Protein AF-Q92VX9-F1 (afdb_monomer_lite)

Foldseek 3Di:
DDPVCVVPDDPVNVVVCLVVPQLVLLVLVLDDPPLSVVLSVCCVVPNQLVSQLVLCVLLVHDSRSHPDPVSSVSNVVPPDDPPPPPPVVVD

InterPro domains:
  IPR008565 TtsA-like, Glycoside hydrolase family 108 domain [PF05838] (4-47)
  IPR023346 Lysozyme-like domain superfamily [SSF53955] (5-81)

Organism: Rhizobium meliloti (strain 1021) (NCBI:txid266834)

pLDDT: mean 91.18, std 14.12, range [46.97, 98.75]

Structure (mmCIF, N/CA/C/O backbone):
data_AF-Q92VX9-F1
#
_entry.id   AF-Q92VX9-F1
#
loop_
_atom_site.group_PDB
_atom_site.id
_atom_site.type_symbol
_atom_site.label_atom_id
_atom_site.label_alt_id
_atom_site.label_comp_id
_atom_site.label_asym_id
_atom_site.label_entity_id
_atom_site.label_seq_id
_atom_site.pdbx_PDB_ins_code
_atom_site.Cartn_x
_atom_site.Cartn_y
_atom_site.Cartn_z
_atom_site.occupancy
_atom_site.B_iso_or_equiv
_atom_site.auth_seq_id
_atom_site.auth_comp_id
_atom_site.auth_asym_id
_atom_site.auth_atom_id
_atom_site.pdbx_PDB_model_num
ATOM 1 N N . MET A 1 1 ? 19.421 0.704 -12.424 1.00 76.25 1 MET A N 1
ATOM 2 C CA . MET A 1 1 ? 18.897 0.605 -13.799 1.00 76.25 1 MET A CA 1
ATOM 3 C C . MET A 1 1 ? 19.105 1.928 -14.509 1.00 76.25 1 MET A C 1
ATOM 5 O O . MET A 1 1 ? 18.782 2.955 -13.924 1.00 76.25 1 MET A O 1
ATOM 9 N N . SER A 1 2 ? 19.642 1.912 -15.726 1.00 93.94 2 SER A N 1
ATOM 10 C CA . SER A 1 2 ? 19.640 3.070 -16.627 1.00 93.94 2 SER A CA 1
ATOM 11 C C . SER A 1 2 ? 18.288 3.213 -17.338 1.00 93.94 2 SER A C 1
ATOM 13 O O . SER A 1 2 ? 17.487 2.277 -17.353 1.00 93.94 2 SER A O 1
ATOM 15 N N . ALA A 1 3 ? 18.036 4.368 -17.959 1.00 93.88 3 ALA A N 1
ATOM 16 C CA . ALA A 1 3 ? 16.830 4.583 -18.760 1.00 93.88 3 ALA A CA 1
ATOM 17 C C . ALA A 1 3 ? 16.705 3.577 -19.922 1.00 93.88 3 ALA A C 1
ATOM 19 O O . ALA A 1 3 ? 15.613 3.072 -20.177 1.00 93.88 3 ALA A O 1
ATOM 20 N N . ASP A 1 4 ? 17.820 3.225 -20.571 1.00 96.44 4 ASP A N 1
ATOM 21 C CA . ASP A 1 4 ? 17.835 2.238 -21.659 1.00 96.44 4 ASP A CA 1
ATOM 22 C C . ASP A 1 4 ? 17.483 0.833 -21.165 1.00 96.44 4 ASP A C 1
ATOM 24 O O . ASP A 1 4 ? 16.715 0.125 -21.813 1.00 96.44 4 ASP A O 1
ATOM 28 N N . GLN A 1 5 ? 17.968 0.455 -19.977 1.00 94.75 5 GLN A N 1
ATOM 29 C CA . GLN A 1 5 ? 17.584 -0.808 -19.345 1.00 94.75 5 GLN A CA 1
ATOM 30 C C . GLN A 1 5 ? 16.083 -0.838 -19.025 1.00 94.75 5 GLN A C 1
ATOM 32 O O . GLN A 1 5 ? 15.444 -1.864 -19.220 1.00 94.75 5 GLN A O 1
ATOM 37 N N . VAL A 1 6 ? 15.500 0.279 -18.568 1.00 93.69 6 VAL A N 1
ATOM 38 C CA . VAL A 1 6 ? 14.052 0.363 -18.293 1.00 93.69 6 VAL A CA 1
ATOM 39 C C . VAL A 1 6 ? 13.245 0.243 -19.583 1.00 93.69 6 VAL A C 1
ATOM 41 O O . VAL A 1 6 ? 12.242 -0.462 -19.611 1.00 93.69 6 VAL A O 1
ATOM 44 N N . ARG A 1 7 ? 13.690 0.886 -20.668 1.00 94.81 7 ARG A N 1
ATOM 45 C CA . ARG A 1 7 ? 13.021 0.802 -21.974 1.00 94.81 7 ARG A CA 1
ATOM 46 C C . ARG A 1 7 ? 13.054 -0.614 -22.563 1.00 94.81 7 ARG A C 1
ATOM 48 O O . ARG A 1 7 ? 12.106 -0.992 -23.242 1.00 94.81 7 ARG A O 1
ATOM 55 N N . ALA A 1 8 ? 14.127 -1.367 -22.329 1.00 97.00 8 ALA A N 1
ATOM 56 C CA . ALA A 1 8 ? 14.298 -2.731 -22.831 1.00 97.00 8 ALA A CA 1
ATOM 57 C C . ALA A 1 8 ? 13.674 -3.818 -21.931 1.00 97.00 8 ALA A C 1
ATOM 59 O O . ALA A 1 8 ? 13.724 -4.995 -22.283 1.00 97.00 8 ALA A O 1
ATOM 60 N N . MET A 1 9 ? 13.111 -3.443 -20.779 1.00 96.69 9 MET A N 1
ATOM 61 C CA . MET A 1 9 ? 12.584 -4.377 -19.785 1.00 96.69 9 MET A CA 1
ATOM 62 C C . MET A 1 9 ? 11.408 -5.198 -20.334 1.00 96.69 9 MET A C 1
ATOM 64 O O . MET A 1 9 ? 10.484 -4.662 -20.952 1.00 96.69 9 MET A O 1
ATOM 68 N N . SER A 1 10 ? 11.422 -6.504 -20.061 1.00 97.75 10 SER A N 1
ATOM 69 C CA . SER A 1 10 ? 10.292 -7.389 -20.370 1.00 97.75 10 SER A CA 1
ATOM 70 C C . SER A 1 10 ? 9.108 -7.155 -19.425 1.00 97.75 10 SER A C 1
ATOM 72 O O . SER A 1 10 ? 9.250 -6.595 -18.335 1.00 97.75 10 SER A O 1
ATOM 74 N N . ARG A 1 11 ? 7.911 -7.610 -19.813 1.00 97.19 11 ARG A N 1
ATOM 75 C CA . ARG A 1 11 ? 6.728 -7.512 -18.940 1.00 97.19 11 ARG A CA 1
ATOM 76 C C . ARG A 1 11 ? 6.869 -8.401 -17.710 1.00 97.19 11 ARG A C 1
ATOM 78 O O . ARG A 1 11 ? 6.405 -8.029 -16.638 1.00 97.19 11 ARG A O 1
ATOM 85 N N . GLU A 1 12 ? 7.511 -9.547 -17.873 1.00 98.00 12 GLU A N 1
ATOM 86 C CA . GLU A 1 12 ? 7.773 -10.527 -16.829 1.00 98.00 12 GLU A CA 1
ATOM 87 C C . GLU A 1 12 ? 8.736 -9.949 -15.787 1.00 98.00 12 GLU A C 1
ATOM 89 O O . GLU A 1 12 ? 8.456 -9.993 -14.592 1.00 98.00 12 GLU A O 1
ATOM 94 N N . GLU A 1 13 ? 9.819 -9.312 -16.237 1.00 96.75 13 GLU A N 1
ATOM 95 C CA . GLU A 1 13 ? 10.764 -8.622 -15.355 1.00 96.75 13 GLU A CA 1
ATOM 96 C C . GLU A 1 13 ? 10.101 -7.442 -14.630 1.00 96.75 13 GLU A C 1
ATOM 98 O O . GLU A 1 13 ? 10.259 -7.292 -13.417 1.00 96.75 13 GLU A O 1
ATOM 103 N N . ALA A 1 14 ? 9.291 -6.646 -15.337 1.00 95.88 14 ALA A N 1
ATOM 104 C CA . ALA A 1 14 ? 8.518 -5.573 -14.717 1.00 95.88 14 ALA A CA 1
ATOM 105 C C . ALA A 1 14 ? 7.575 -6.117 -13.632 1.00 95.88 14 ALA A C 1
ATOM 107 O O . ALA A 1 14 ? 7.532 -5.583 -12.522 1.00 95.88 14 ALA A O 1
ATOM 108 N N . ALA A 1 15 ? 6.846 -7.196 -13.926 1.00 96.06 15 ALA A N 1
ATOM 109 C CA . ALA A 1 15 ? 5.943 -7.838 -12.978 1.00 96.06 15 ALA A CA 1
ATOM 110 C C . ALA A 1 15 ? 6.687 -8.351 -11.736 1.00 96.06 15 ALA A C 1
ATOM 112 O O . ALA A 1 15 ? 6.210 -8.156 -10.617 1.00 96.06 15 ALA A O 1
ATOM 113 N N . ASP A 1 16 ? 7.873 -8.934 -11.908 1.00 96.75 16 ASP A N 1
ATOM 114 C CA . ASP A 1 16 ? 8.719 -9.380 -10.801 1.00 96.75 16 ASP A CA 1
ATOM 115 C C . ASP A 1 16 ? 9.208 -8.217 -9.933 1.00 96.75 16 ASP A C 1
ATOM 117 O O . ASP A 1 16 ? 9.198 -8.321 -8.703 1.00 96.75 16 ASP A O 1
ATOM 121 N N . ILE A 1 17 ? 9.578 -7.084 -10.537 1.00 94.44 17 ILE A N 1
ATOM 122 C CA . ILE A 1 17 ? 9.934 -5.865 -9.798 1.00 94.44 17 ILE A CA 1
ATOM 123 C C . ILE A 1 17 ? 8.736 -5.375 -8.982 1.00 94.44 17 ILE A C 1
ATOM 125 O O . ILE A 1 17 ? 8.869 -5.130 -7.783 1.00 94.44 17 ILE A O 1
ATOM 129 N N . TYR A 1 18 ? 7.549 -5.279 -9.583 1.00 94.88 18 TYR A N 1
ATOM 130 C CA . TYR A 1 18 ? 6.340 -4.883 -8.858 1.00 94.88 18 TYR A CA 1
ATOM 131 C C . TYR A 1 18 ? 6.013 -5.845 -7.711 1.00 94.88 18 TYR A C 1
ATOM 133 O O . TYR A 1 18 ? 5.735 -5.404 -6.591 1.00 94.88 18 TYR A O 1
ATOM 141 N N . ARG A 1 19 ? 6.118 -7.155 -7.953 1.00 94.81 19 ARG A N 1
ATOM 142 C CA . ARG A 1 19 ? 5.867 -8.190 -6.948 1.00 94.81 19 ARG A CA 1
ATOM 143 C C . ARG A 1 19 ? 6.861 -8.135 -5.790 1.00 94.81 19 ARG A C 1
ATOM 145 O O . ARG A 1 19 ? 6.481 -8.382 -4.655 1.00 94.81 19 ARG A O 1
ATOM 152 N N . ARG A 1 20 ? 8.128 -7.806 -6.041 1.00 95.06 20 ARG A N 1
ATOM 153 C CA . ARG A 1 20 ? 9.160 -7.757 -4.991 1.00 95.06 20 ARG A CA 1
ATOM 154 C C . ARG A 1 20 ? 9.200 -6.420 -4.259 1.00 95.06 20 ARG A C 1
ATOM 156 O O . ARG A 1 20 ? 9.442 -6.390 -3.056 1.00 95.06 20 ARG A O 1
ATOM 163 N N . SER A 1 21 ? 8.984 -5.317 -4.969 1.00 91.75 21 SER A N 1
ATOM 164 C CA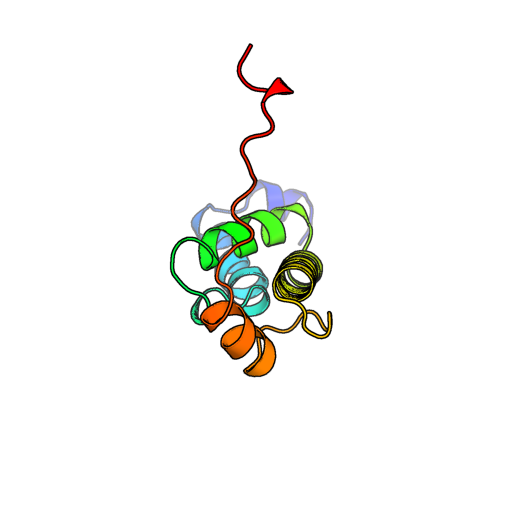 . SER A 1 21 ? 9.220 -3.968 -4.444 1.00 91.75 21 SER A CA 1
ATOM 165 C C . SER A 1 21 ? 7.952 -3.236 -4.017 1.00 91.75 21 SER A C 1
ATOM 167 O O . SER A 1 21 ? 8.031 -2.411 -3.116 1.00 91.75 21 SER A O 1
ATOM 169 N N . TYR A 1 22 ? 6.792 -3.522 -4.608 1.00 95.81 22 TYR A N 1
ATOM 170 C CA . TYR A 1 22 ? 5.552 -2.794 -4.307 1.00 95.81 22 TYR A CA 1
ATOM 171 C C . TYR A 1 22 ? 4.553 -3.654 -3.536 1.00 95.81 22 TYR A C 1
ATOM 173 O O . TYR A 1 22 ? 4.012 -3.197 -2.530 1.00 95.81 22 TYR A O 1
ATOM 181 N N . TRP A 1 23 ? 4.350 -4.902 -3.965 1.00 96.00 23 TRP A N 1
ATOM 182 C CA . TRP A 1 23 ? 3.358 -5.820 -3.393 1.00 96.00 23 TRP A CA 1
ATOM 183 C C . TRP A 1 23 ? 3.506 -6.023 -1.871 1.00 96.00 23 TRP A C 1
ATOM 185 O O . TRP A 1 23 ? 2.575 -5.681 -1.138 1.00 96.00 23 TRP A O 1
ATOM 195 N N . PRO A 1 24 ? 4.667 -6.451 -1.330 1.00 96.75 24 PRO A N 1
ATOM 196 C CA . PRO A 1 24 ? 4.812 -6.632 0.115 1.00 96.75 24 PRO A CA 1
ATOM 197 C C .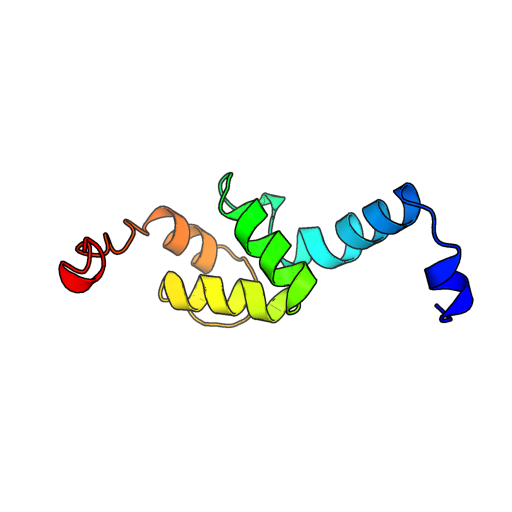 PRO A 1 24 ? 4.765 -5.306 0.882 1.00 96.75 24 PRO A C 1
ATOM 199 O O . PRO A 1 24 ? 4.220 -5.248 1.980 1.00 96.75 24 PRO A O 1
ATOM 202 N N . GLN A 1 25 ? 5.288 -4.217 0.307 1.00 96.94 25 GLN A N 1
ATOM 203 C CA . GLN A 1 25 ? 5.301 -2.906 0.968 1.00 96.94 25 GLN A CA 1
ATOM 204 C C . GLN A 1 25 ? 3.899 -2.298 1.098 1.00 96.94 25 GLN A C 1
ATOM 206 O O . GLN A 1 25 ? 3.639 -1.551 2.036 1.00 96.94 25 GLN A O 1
ATOM 211 N N . CYS A 1 26 ? 2.995 -2.632 0.177 1.00 97.94 26 CYS A N 1
ATOM 212 C CA . CYS A 1 26 ? 1.584 -2.260 0.250 1.00 97.94 26 CYS A CA 1
ATOM 213 C C . CYS A 1 26 ? 0.768 -3.201 1.157 1.00 97.94 26 CYS A C 1
ATOM 215 O O . CYS A 1 26 ? -0.414 -2.948 1.375 1.00 97.94 26 CYS A O 1
ATOM 217 N N . GLY A 1 27 ? 1.374 -4.273 1.688 1.00 96.88 27 GLY A N 1
ATOM 218 C CA . GLY A 1 27 ? 0.700 -5.264 2.528 1.00 96.88 27 GLY A CA 1
ATOM 219 C C . GLY A 1 27 ? -0.382 -6.055 1.793 1.00 96.88 27 GLY A C 1
ATOM 220 O O . GLY A 1 27 ? -1.350 -6.468 2.424 1.00 96.88 27 GLY A O 1
ATOM 221 N N . VAL A 1 28 ? -0.244 -6.234 0.475 1.00 96.38 28 VAL A N 1
ATOM 222 C CA . VAL A 1 28 ? -1.307 -6.766 -0.396 1.00 96.38 28 VAL A CA 1
ATOM 223 C C . VAL A 1 28 ? -1.786 -8.142 0.070 1.00 96.38 28 VAL A C 1
ATOM 225 O O . VAL A 1 28 ? -2.982 -8.329 0.241 1.00 96.38 28 VAL A O 1
ATOM 228 N N . ASP A 1 29 ? -0.873 -9.055 0.418 1.00 96.88 29 ASP A N 1
ATOM 229 C CA . ASP A 1 29 ? -1.225 -10.407 0.896 1.00 96.88 29 ASP A CA 1
ATOM 230 C C . ASP A 1 29 ? -1.948 -10.427 2.260 1.00 96.88 29 ASP A C 1
ATOM 232 O O . ASP A 1 29 ? -2.464 -11.463 2.679 1.00 96.88 29 ASP A O 1
ATOM 236 N N . LEU A 1 30 ? -1.967 -9.303 2.985 1.00 97.31 30 LEU A N 1
ATOM 237 C CA . LEU A 1 30 ? -2.591 -9.182 4.307 1.00 97.31 30 LEU A CA 1
ATOM 238 C C . LEU A 1 30 ? -3.961 -8.500 4.255 1.00 97.31 30 LEU A C 1
ATOM 240 O O . LEU A 1 30 ? -4.741 -8.602 5.208 1.00 97.31 30 LEU A O 1
ATOM 244 N N . LEU A 1 31 ? -4.233 -7.748 3.189 1.00 97.62 31 LEU A N 1
ATOM 245 C CA . LEU A 1 31 ? -5.429 -6.928 3.063 1.00 97.62 31 LEU A CA 1
ATOM 246 C C . LEU A 1 31 ? -6.583 -7.728 2.434 1.00 97.62 31 LEU A C 1
ATOM 248 O O . LEU A 1 31 ? -6.352 -8.648 1.653 1.00 97.62 31 LEU A O 1
ATOM 252 N N . PRO A 1 32 ? -7.847 -7.397 2.757 1.00 96.00 32 PRO A N 1
ATOM 253 C CA . PRO A 1 32 ? -8.996 -8.018 2.107 1.00 96.00 32 PRO A CA 1
ATOM 254 C C . PRO A 1 32 ? -9.015 -7.771 0.588 1.00 96.00 32 PRO A C 1
ATOM 256 O O . PRO A 1 32 ? -8.614 -6.683 0.155 1.00 96.00 32 PRO A O 1
ATOM 259 N N . PRO A 1 33 ? -9.581 -8.705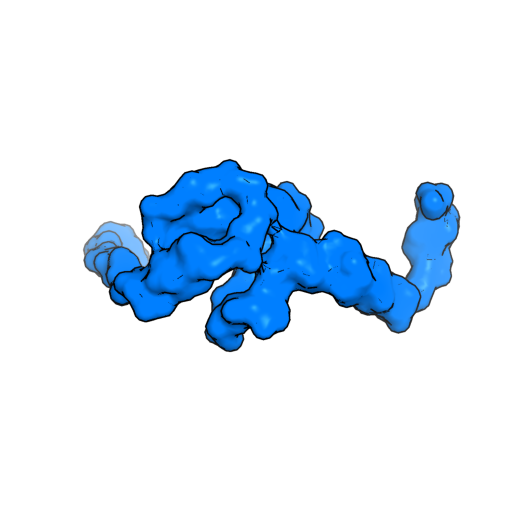 -0.203 1.00 95.00 33 PRO A N 1
ATOM 260 C CA . PRO A 1 33 ? -9.735 -8.535 -1.643 1.00 95.00 33 PRO A CA 1
ATOM 261 C C . PRO A 1 33 ? -10.453 -7.233 -2.014 1.00 95.00 33 PRO A C 1
ATOM 263 O O . PRO A 1 33 ? -11.437 -6.839 -1.385 1.00 95.00 33 PRO A O 1
ATOM 266 N N . GLY A 1 34 ? -9.960 -6.565 -3.049 1.00 95.06 34 GLY A N 1
ATOM 267 C CA . GLY A 1 34 ? -10.413 -5.255 -3.507 1.00 95.06 34 GLY A CA 1
ATOM 268 C C . GLY A 1 34 ? -9.713 -4.093 -2.797 1.00 95.06 34 GLY A C 1
ATOM 269 O O . GLY A 1 34 ? -9.334 -3.124 -3.458 1.00 95.06 34 GLY A O 1
ATOM 270 N N . LEU A 1 35 ? -9.491 -4.181 -1.479 1.00 96.69 35 LEU A N 1
ATOM 271 C CA . LEU A 1 35 ? -8.699 -3.178 -0.757 1.00 96.69 35 LEU A CA 1
ATOM 272 C C . LEU A 1 35 ? -7.206 -3.345 -1.047 1.00 96.69 35 LEU A C 1
ATOM 274 O O . LEU A 1 35 ? -6.508 -2.358 -1.265 1.00 96.69 35 LEU A O 1
ATOM 278 N N . ASP A 1 36 ? -6.745 -4.590 -1.075 1.00 97.00 36 ASP A N 1
ATOM 279 C CA . ASP A 1 36 ? -5.407 -4.998 -1.497 1.00 97.00 36 ASP A CA 1
ATOM 280 C C . ASP A 1 36 ? -5.021 -4.391 -2.864 1.00 97.00 36 ASP A C 1
ATOM 282 O O . ASP A 1 36 ? -3.979 -3.746 -2.995 1.00 97.00 36 ASP A O 1
ATOM 286 N N . TYR A 1 37 ? -5.925 -4.477 -3.842 1.00 96.44 37 TYR A N 1
ATOM 287 C CA . TYR A 1 37 ? -5.782 -3.913 -5.177 1.00 96.44 37 TYR A CA 1
ATOM 288 C C . TYR A 1 37 ? -5.776 -2.383 -5.155 1.00 96.44 37 TYR A C 1
ATOM 290 O O . TYR A 1 37 ? -4.896 -1.769 -5.751 1.00 96.44 37 TYR A O 1
ATOM 298 N N . ALA A 1 38 ? -6.715 -1.750 -4.443 1.00 97.19 38 ALA A N 1
ATOM 299 C CA . ALA A 1 38 ? -6.793 -0.291 -4.368 1.00 97.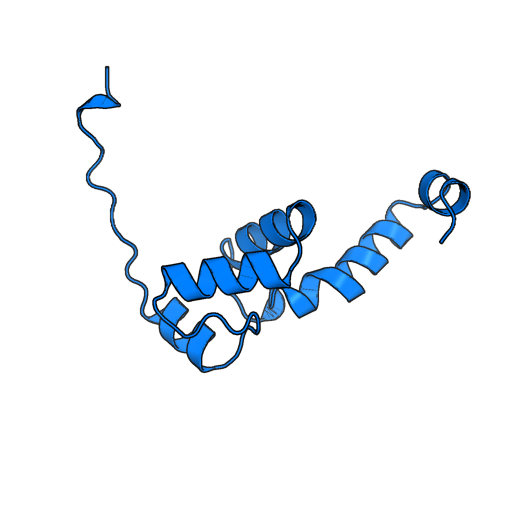19 38 ALA A CA 1
ATOM 300 C C . ALA A 1 38 ? -5.545 0.331 -3.716 1.00 97.19 38 ALA A C 1
ATOM 302 O O . ALA A 1 38 ? -5.052 1.369 -4.161 1.00 97.19 38 ALA A O 1
ATOM 303 N N . VAL A 1 39 ? -5.013 -0.303 -2.667 1.00 98.00 39 VAL A N 1
ATOM 304 C CA . VAL A 1 39 ? -3.785 0.148 -1.999 1.00 98.00 39 VAL A CA 1
ATOM 305 C C . VAL A 1 39 ? -2.571 -0.085 -2.894 1.00 98.00 39 VAL A C 1
ATOM 307 O O . VAL A 1 39 ? -1.719 0.798 -2.978 1.00 98.00 39 VAL A O 1
ATOM 310 N N . PHE A 1 40 ? -2.498 -1.222 -3.591 1.00 98.06 40 PHE A N 1
ATOM 311 C CA . PHE A 1 40 ? -1.422 -1.500 -4.541 1.00 98.06 40 PHE A CA 1
ATOM 312 C C . PHE A 1 40 ? -1.409 -0.518 -5.719 1.00 98.06 40 PHE A C 1
ATOM 314 O O . PHE A 1 40 ? -0.367 0.073 -5.996 1.00 98.06 40 PHE A O 1
ATOM 321 N N . ASP A 1 41 ? -2.553 -0.293 -6.371 1.00 97.81 41 ASP A N 1
ATOM 322 C CA . ASP A 1 41 ? -2.697 0.657 -7.482 1.00 97.81 41 ASP A CA 1
ATOM 323 C C . ASP A 1 41 ? -2.282 2.071 -7.058 1.00 97.81 41 ASP A C 1
ATOM 325 O O . ASP A 1 41 ? -1.467 2.734 -7.711 1.00 97.81 41 ASP A O 1
ATOM 329 N N . PHE A 1 42 ? -2.750 2.513 -5.889 1.00 98.25 42 PHE A N 1
ATOM 330 C CA . PHE A 1 42 ? -2.328 3.799 -5.357 1.00 98.25 42 PHE A CA 1
ATOM 331 C C . PHE A 1 42 ? -0.826 3.816 -5.022 1.00 98.25 42 PHE A C 1
ATOM 333 O O . PHE A 1 42 ? -0.135 4.803 -5.287 1.00 98.25 42 PHE A O 1
ATOM 340 N N . GLY A 1 43 ? -0.296 2.716 -4.487 1.00 97.62 43 GLY A N 1
ATOM 341 C CA . GLY A 1 43 ? 1.118 2.544 -4.165 1.00 97.62 43 GLY A CA 1
ATOM 342 C C . GLY A 1 43 ? 2.029 2.598 -5.391 1.00 97.62 43 GLY A C 1
ATOM 343 O O . GLY A 1 43 ? 3.101 3.194 -5.318 1.00 97.62 43 GLY A O 1
ATOM 344 N N . VAL A 1 44 ? 1.600 2.053 -6.529 1.00 96.69 44 VAL A N 1
ATOM 345 C CA . VAL A 1 44 ? 2.323 2.148 -7.807 1.00 96.69 44 VAL A CA 1
ATOM 346 C C . VAL A 1 44 ? 2.422 3.600 -8.273 1.00 96.69 44 VAL A C 1
ATOM 348 O O . VAL A 1 44 ? 3.491 4.044 -8.684 1.00 96.69 44 VAL A O 1
ATOM 351 N N . ASN A 1 45 ? 1.329 4.358 -8.163 1.00 96.88 45 ASN A N 1
ATOM 352 C CA . ASN A 1 45 ? 1.265 5.736 -8.653 1.00 96.88 45 ASN A CA 1
ATOM 353 C C . ASN A 1 45 ? 1.895 6.765 -7.699 1.00 96.88 45 ASN A C 1
ATOM 355 O O . ASN A 1 45 ? 2.326 7.831 -8.131 1.00 96.88 45 ASN A O 1
ATOM 359 N N . SER A 1 46 ? 1.899 6.502 -6.390 1.00 97.00 46 SER A N 1
ATOM 360 C CA . SER A 1 46 ? 2.255 7.496 -5.361 1.00 97.00 46 SER A CA 1
ATOM 361 C C . SER A 1 46 ? 3.268 7.022 -4.318 1.00 97.00 46 SER A C 1
ATOM 363 O O . SER A 1 46 ? 3.611 7.786 -3.412 1.00 97.00 46 SER A O 1
ATOM 365 N N . GLY A 1 47 ? 3.757 5.790 -4.439 1.00 97.25 47 GLY A N 1
ATOM 366 C CA . GLY A 1 47 ? 4.671 5.149 -3.500 1.00 97.25 47 GLY A CA 1
ATOM 367 C C . GLY A 1 47 ? 3.940 4.309 -2.434 1.00 97.25 47 GLY A C 1
ATOM 368 O O . GLY A 1 47 ? 2.972 4.797 -1.837 1.00 97.25 47 GLY A O 1
ATOM 369 N N . PRO A 1 48 ? 4.427 3.090 -2.110 1.00 97.69 48 PRO A N 1
ATOM 370 C CA . PRO A 1 48 ? 3.791 2.188 -1.142 1.00 97.69 48 PRO A CA 1
ATOM 371 C C . PRO A 1 48 ? 3.533 2.818 0.229 1.00 97.69 48 PRO A C 1
ATOM 373 O O . PRO A 1 48 ? 2.420 2.766 0.749 1.00 97.69 48 PRO A O 1
ATOM 376 N N . ALA A 1 49 ? 4.532 3.506 0.788 1.00 97.62 49 ALA A N 1
ATOM 377 C CA . ALA A 1 49 ? 4.411 4.132 2.102 1.00 97.62 49 ALA A CA 1
ATOM 378 C C . ALA A 1 49 ? 3.286 5.179 2.151 1.00 97.62 49 ALA A C 1
ATOM 380 O O . ALA A 1 49 ? 2.586 5.289 3.156 1.00 97.62 49 ALA A O 1
ATOM 381 N N . ARG A 1 50 ? 3.079 5.946 1.071 1.00 98.50 50 ARG A N 1
ATOM 382 C CA . ARG A 1 50 ? 1.993 6.934 1.001 1.00 98.50 50 ARG A CA 1
ATOM 383 C C . ARG A 1 50 ? 0.629 6.252 0.930 1.00 98.50 50 ARG A C 1
ATOM 385 O O . ARG A 1 50 ? -0.297 6.699 1.610 1.00 98.50 50 ARG A O 1
ATOM 392 N N . ALA A 1 51 ? 0.514 5.180 0.150 1.00 98.50 51 ALA A N 1
ATOM 393 C CA . ALA A 1 51 ? -0.722 4.413 0.043 1.00 98.50 51 ALA A CA 1
ATOM 394 C C . ALA A 1 51 ? -1.120 3.800 1.394 1.00 98.50 51 ALA A C 1
ATOM 396 O O . ALA A 1 51 ? -2.248 3.998 1.848 1.00 98.50 51 ALA A O 1
ATOM 397 N N . VAL A 1 52 ? -0.173 3.172 2.100 1.00 98.62 52 VAL A N 1
ATOM 398 C CA . VAL A 1 52 ? -0.428 2.580 3.422 1.00 98.62 52 VAL A CA 1
ATOM 399 C C . VAL A 1 52 ? -0.778 3.644 4.462 1.00 98.62 52 VAL A C 1
ATOM 401 O O . VAL A 1 52 ? -1.759 3.480 5.183 1.00 98.62 52 VAL A O 1
ATOM 404 N N . LYS A 1 53 ? -0.064 4.776 4.508 1.00 98.75 53 LYS A N 1
ATOM 405 C CA . LYS A 1 53 ? -0.420 5.891 5.407 1.00 98.75 53 LYS A CA 1
ATOM 406 C C . LYS A 1 53 ? -1.820 6.431 5.135 1.00 98.75 53 LYS A C 1
ATOM 408 O O . LYS A 1 53 ? -2.567 6.723 6.063 1.00 98.75 53 LYS A O 1
ATOM 413 N N . THR A 1 54 ? -2.211 6.505 3.866 1.00 98.62 54 THR A N 1
ATOM 414 C CA . THR A 1 54 ? -3.563 6.937 3.495 1.00 98.62 54 THR A CA 1
ATOM 415 C C . THR A 1 54 ? -4.620 5.943 3.968 1.00 98.62 54 THR A C 1
ATOM 417 O O . THR A 1 54 ? -5.631 6.366 4.525 1.00 98.62 54 THR A O 1
ATOM 420 N N . LEU A 1 55 ? -4.380 4.635 3.828 1.00 98.38 55 LEU A N 1
ATOM 421 C CA . LEU A 1 55 ? -5.248 3.614 4.416 1.00 98.38 55 LEU A CA 1
ATOM 422 C C . LEU A 1 55 ? -5.345 3.778 5.939 1.00 98.38 55 LEU A C 1
ATOM 424 O O . LEU A 1 55 ? -6.447 3.835 6.481 1.00 98.38 55 LEU A O 1
ATOM 428 N N . GLN A 1 56 ? -4.205 3.890 6.622 1.00 98.62 56 GLN A N 1
ATOM 429 C CA . GLN A 1 56 ? -4.125 4.051 8.076 1.00 98.62 56 GLN A CA 1
ATOM 430 C C . GLN A 1 56 ? -4.916 5.271 8.558 1.00 98.62 56 GLN A C 1
ATOM 432 O O . GLN A 1 56 ? -5.686 5.167 9.513 1.00 98.62 56 GLN A O 1
ATOM 437 N N . LYS A 1 57 ? -4.816 6.389 7.834 1.00 98.25 57 LYS A N 1
ATOM 438 C CA . LYS A 1 57 ? -5.616 7.591 8.068 1.00 98.25 57 LYS A CA 1
ATOM 439 C C . LYS A 1 57 ? -7.116 7.337 7.928 1.00 98.25 57 LYS A C 1
ATOM 441 O O . LYS A 1 57 ? -7.895 7.809 8.753 1.00 98.25 57 LYS A O 1
ATOM 446 N N . VAL A 1 58 ? -7.535 6.603 6.893 1.00 97.06 58 VAL A N 1
ATOM 447 C CA . VAL A 1 58 ? -8.951 6.269 6.653 1.00 97.06 58 VAL A CA 1
ATOM 448 C C . VAL A 1 58 ? -9.519 5.428 7.794 1.00 97.06 58 VAL A C 1
ATOM 450 O O . VAL A 1 58 ? -10.621 5.717 8.261 1.00 97.06 58 VAL A O 1
ATOM 453 N N . VAL A 1 59 ? -8.766 4.432 8.267 1.00 96.75 59 VAL A N 1
ATOM 454 C CA . VAL A 1 59 ? -9.204 3.526 9.344 1.00 96.75 59 VAL A CA 1
ATOM 455 C C . VAL A 1 59 ? -8.891 4.044 10.754 1.00 96.75 59 VAL A C 1
ATOM 457 O O . VAL A 1 59 ? -9.234 3.388 11.733 1.00 96.75 59 VAL A O 1
ATOM 460 N N . GLY A 1 60 ? -8.283 5.228 10.874 1.00 97.00 60 GLY A N 1
ATOM 461 C CA . GLY A 1 60 ? -8.095 5.934 12.143 1.00 97.00 60 GLY A CA 1
ATOM 462 C C . GLY A 1 60 ? -6.982 5.386 13.039 1.00 97.00 60 GLY A C 1
ATOM 463 O O . GLY A 1 60 ? -7.122 5.417 14.259 1.00 97.00 60 GLY A O 1
ATOM 464 N N . VAL A 1 61 ? -5.884 4.889 12.462 1.00 98.38 61 VAL A N 1
ATOM 465 C CA . VAL A 1 61 ? -4.691 4.440 13.209 1.00 98.38 61 VAL A CA 1
ATOM 466 C C . VAL A 1 61 ? -3.467 5.303 12.893 1.00 98.38 61 VAL A C 1
ATOM 468 O O . VAL A 1 61 ? -3.498 6.134 11.986 1.00 98.38 61 VAL A O 1
ATOM 471 N N . ARG A 1 62 ? -2.372 5.114 13.642 1.00 98.31 62 ARG A N 1
ATOM 472 C CA . ARG A 1 62 ? -1.106 5.823 13.404 1.00 98.31 62 ARG A CA 1
ATOM 473 C C . ARG A 1 62 ? -0.613 5.600 11.968 1.00 98.31 62 ARG A C 1
ATOM 475 O O . ARG A 1 62 ? -0.502 4.464 11.520 1.00 98.31 62 ARG A O 1
ATOM 482 N N . GLU A 1 63 ? -0.260 6.689 11.291 1.00 98.56 63 GLU A N 1
ATOM 483 C CA . GLU A 1 63 ? 0.216 6.701 9.902 1.00 98.56 63 GLU A CA 1
ATOM 484 C C . GLU A 1 63 ? 1.724 6.368 9.794 1.00 98.56 63 GLU A C 1
ATOM 486 O O . GLU A 1 63 ? 2.531 7.194 9.355 1.00 98.56 63 GLU A O 1
ATOM 491 N N . ASP A 1 64 ? 2.145 5.177 10.229 1.00 98.06 64 ASP A N 1
ATOM 492 C CA . ASP A 1 64 ? 3.552 4.739 10.151 1.00 98.06 64 ASP A CA 1
ATOM 493 C C . ASP A 1 64 ? 3.949 4.110 8.803 1.00 98.06 64 ASP A C 1
ATOM 495 O O . ASP A 1 64 ? 5.136 3.960 8.519 1.00 98.06 64 ASP A O 1
ATOM 499 N N . GLY A 1 65 ? 2.983 3.845 7.922 1.00 97.81 65 GLY A N 1
ATOM 500 C CA . GLY A 1 65 ? 3.217 3.316 6.580 1.00 97.81 65 GLY A CA 1
ATOM 501 C C . GLY A 1 65 ? 3.505 1.818 6.529 1.00 97.81 65 GLY A C 1
ATOM 502 O O . GLY A 1 65 ? 3.938 1.343 5.483 1.00 97.81 65 GLY A O 1
ATOM 503 N N . HIS A 1 66 ? 3.257 1.078 7.613 1.00 97.44 66 HIS A N 1
ATOM 504 C CA . HIS A 1 66 ? 3.403 -0.373 7.653 1.00 97.44 66 HIS A CA 1
ATOM 505 C C . HIS A 1 66 ? 2.065 -1.069 7.940 1.00 97.44 66 HIS A C 1
ATOM 507 O O . HIS A 1 66 ? 1.378 -0.757 8.913 1.00 97.44 66 HIS A O 1
ATOM 513 N N . VAL A 1 67 ? 1.690 -2.050 7.115 1.00 98.06 67 VAL A N 1
ATOM 514 C CA . VAL A 1 67 ? 0.481 -2.858 7.343 1.00 98.06 67 VAL A CA 1
ATOM 515 C C . VAL A 1 67 ? 0.771 -3.911 8.417 1.00 98.06 67 VAL A C 1
ATOM 517 O O . VAL A 1 67 ? 1.109 -5.050 8.118 1.00 98.06 67 VAL A O 1
ATOM 520 N N . GLY A 1 68 ? 0.658 -3.505 9.682 1.00 97.19 68 GLY A N 1
ATOM 521 C CA . GLY A 1 68 ? 0.781 -4.384 10.847 1.00 97.19 68 GLY A CA 1
ATOM 522 C C . GLY A 1 68 ? -0.566 -4.738 11.485 1.00 97.19 68 GLY A C 1
ATOM 523 O O . GLY A 1 68 ? -1.632 -4.316 11.029 1.00 97.19 68 GLY A O 1
ATOM 524 N N . GLU A 1 69 ? -0.523 -5.469 12.602 1.00 97.94 69 GLU A N 1
ATOM 525 C CA . GLU A 1 69 ? -1.717 -5.947 13.321 1.00 97.94 69 GLU A CA 1
ATOM 526 C C . GLU A 1 69 ? -2.727 -4.840 13.645 1.00 97.94 69 GLU A C 1
ATOM 528 O O . GLU A 1 69 ? -3.932 -5.044 13.499 1.00 97.94 69 GLU A O 1
ATOM 533 N N . GLN A 1 70 ? -2.249 -3.653 14.034 1.00 98.06 70 GLN A N 1
ATOM 534 C CA . GLN A 1 70 ? -3.107 -2.508 14.356 1.00 98.06 70 GLN A CA 1
ATOM 535 C C . GLN A 1 70 ? -3.884 -2.014 13.131 1.00 98.06 70 GLN A C 1
ATOM 537 O O . GLN A 1 70 ? -5.089 -1.778 13.219 1.00 98.06 70 GLN A O 1
ATOM 542 N N . THR A 1 71 ? -3.223 -1.909 11.973 1.00 98.50 71 THR A N 1
ATOM 543 C CA . THR A 1 71 ? -3.878 -1.552 10.708 1.00 98.50 71 THR A CA 1
ATOM 544 C C . THR A 1 71 ? -4.905 -2.613 10.327 1.00 98.50 71 THR A C 1
ATOM 546 O O . THR A 1 71 ? -6.050 -2.274 10.047 1.00 98.50 71 THR A O 1
ATOM 549 N N . LEU A 1 72 ? -4.545 -3.897 10.394 1.00 98.25 72 LEU A N 1
ATOM 550 C CA . LEU A 1 72 ? -5.449 -4.995 10.038 1.00 98.25 72 LEU A CA 1
ATOM 551 C C . LEU A 1 72 ? -6.669 -5.078 10.964 1.00 98.25 72 LEU A C 1
ATOM 553 O O . LEU A 1 72 ? -7.788 -5.310 10.506 1.00 98.25 72 LEU A O 1
ATOM 557 N N . ALA A 1 73 ? -6.480 -4.867 12.267 1.00 98.06 73 ALA A N 1
ATOM 558 C CA . ALA A 1 73 ? -7.575 -4.822 13.227 1.00 98.06 73 ALA A CA 1
ATOM 559 C C . ALA A 1 73 ? -8.530 -3.653 12.952 1.00 98.06 73 ALA A C 1
ATOM 561 O O . ALA A 1 73 ? -9.743 -3.830 13.055 1.00 98.06 73 ALA A O 1
ATOM 562 N N . ALA A 1 74 ? -8.005 -2.483 12.581 1.00 97.75 74 ALA A N 1
ATOM 563 C CA . ALA A 1 74 ? -8.820 -1.323 12.237 1.00 97.75 74 ALA A CA 1
ATOM 564 C C . ALA A 1 74 ? -9.568 -1.511 10.911 1.00 97.75 74 ALA A C 1
ATOM 566 O O . ALA A 1 74 ? -10.761 -1.234 10.856 1.00 97.75 74 ALA A O 1
ATOM 567 N N . VAL A 1 75 ? -8.912 -2.068 9.884 1.00 97.44 75 VAL A N 1
ATOM 568 C CA . VAL A 1 75 ? -9.549 -2.440 8.607 1.00 97.44 75 VAL A CA 1
ATOM 569 C C . VAL A 1 75 ? -10.733 -3.379 8.842 1.00 97.44 75 VAL A C 1
ATOM 571 O O . VAL A 1 75 ? -11.816 -3.127 8.328 1.00 97.44 75 VAL A O 1
ATOM 574 N N . ARG A 1 76 ? -10.570 -4.418 9.673 1.00 95.81 76 ARG A N 1
ATOM 575 C CA . ARG A 1 76 ? -11.652 -5.370 9.990 1.00 95.81 76 ARG A CA 1
ATOM 576 C C . ARG A 1 76 ? -12.846 -4.746 10.717 1.00 95.81 76 ARG A C 1
ATOM 578 O O . ARG A 1 76 ? -13.943 -5.276 10.613 1.00 95.81 76 ARG A O 1
ATOM 585 N N . LYS A 1 77 ? -12.636 -3.661 11.465 1.00 95.69 77 LYS A N 1
ATOM 586 C CA . LYS A 1 77 ? -13.692 -2.931 12.193 1.00 95.69 77 LYS A CA 1
ATOM 587 C C . LYS A 1 77 ? -14.275 -1.765 11.390 1.00 95.69 77 LYS A C 1
ATOM 589 O O . LYS A 1 77 ? -15.153 -1.062 11.884 1.00 95.69 77 LYS A O 1
ATOM 594 N N . PHE A 1 78 ? -13.736 -1.485 10.206 1.00 93.62 78 PHE A N 1
ATOM 595 C CA . PHE A 1 78 ? -14.114 -0.311 9.440 1.00 93.62 78 PHE A CA 1
ATOM 596 C C . PHE A 1 78 ? -15.440 -0.553 8.713 1.00 93.62 78 PHE A C 1
ATOM 598 O O . PHE A 1 78 ? -15.476 -1.124 7.630 1.00 93.62 78 PHE A O 1
ATOM 605 N N . GLU A 1 79 ? -16.530 -0.044 9.282 1.00 84.62 79 GLU A N 1
ATOM 606 C CA . GLU A 1 79 ? -17.891 -0.144 8.720 1.00 84.62 79 GLU A CA 1
ATOM 607 C C . GLU A 1 79 ? -18.112 0.703 7.449 1.00 84.62 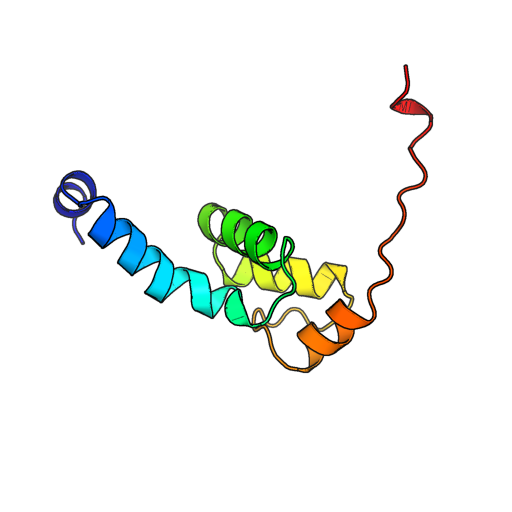79 GLU A C 1
ATOM 609 O O . GLU A 1 79 ? -19.184 0.678 6.844 1.00 84.62 79 GLU A O 1
ATOM 614 N N . GLY A 1 80 ? -17.104 1.480 7.032 1.00 73.62 80 GLY A N 1
ATOM 615 C CA . GLY A 1 80 ? -17.223 2.442 5.945 1.00 73.62 80 GLY A CA 1
ATOM 616 C C . GLY A 1 80 ? -18.045 3.661 6.355 1.00 73.62 80 GLY A C 1
ATOM 617 O O . GLY A 1 80 ? -19.165 3.565 6.855 1.00 73.62 80 GLY A O 1
ATOM 618 N N . ARG A 1 81 ? -17.544 4.870 6.079 1.00 65.94 81 ARG A N 1
ATOM 619 C CA . ARG A 1 81 ? -18.466 6.009 6.020 1.00 65.94 81 ARG A CA 1
ATOM 620 C C . ARG A 1 81 ? -19.322 5.794 4.782 1.00 65.94 81 ARG A C 1
ATOM 622 O O . ARG A 1 81 ? -18.866 6.092 3.679 1.00 65.94 81 ARG A O 1
ATOM 629 N N . ARG A 1 82 ? -20.553 5.296 4.953 1.00 59.56 82 ARG A N 1
ATOM 630 C CA . ARG A 1 82 ? -21.601 5.478 3.944 1.00 59.56 82 ARG A CA 1
ATOM 631 C C . ARG A 1 82 ? -21.633 6.973 3.670 1.00 59.56 82 ARG A C 1
ATOM 633 O O . ARG A 1 82 ? -22.082 7.747 4.515 1.00 59.56 82 ARG A O 1
ATOM 640 N N . ARG A 1 83 ? -21.077 7.408 2.539 1.00 55.41 83 ARG A N 1
ATOM 641 C CA . ARG A 1 83 ? -21.351 8.758 2.070 1.00 55.41 83 ARG A CA 1
ATOM 642 C C . ARG A 1 83 ? -22.862 8.774 1.900 1.00 55.41 83 ARG A C 1
ATOM 644 O O . ARG A 1 83 ? -23.394 8.013 1.098 1.00 55.41 83 ARG A O 1
ATOM 651 N N . HIS A 1 84 ? -23.542 9.585 2.706 1.00 48.31 84 HIS A N 1
ATOM 652 C CA . HIS A 1 84 ? -24.797 10.177 2.270 1.00 48.31 84 HIS A CA 1
ATOM 653 C C . HIS A 1 84 ? -24.526 10.611 0.830 1.00 48.31 84 HIS A C 1
ATOM 655 O O . HIS A 1 84 ? -23.581 11.377 0.615 1.00 48.31 84 HIS A O 1
ATOM 661 N N . ALA A 1 85 ? -25.217 10.017 -0.145 1.00 48.94 85 ALA A N 1
ATOM 662 C CA . ALA A 1 85 ? -25.152 10.502 -1.511 1.00 48.94 85 ALA A CA 1
ATOM 663 C C . ALA A 1 85 ? -25.389 12.009 -1.416 1.00 48.94 85 ALA A C 1
ATOM 665 O O . ALA A 1 85 ? -26.417 12.416 -0.875 1.00 48.94 85 ALA A O 1
ATOM 666 N N . ASP A 1 86 ? -24.400 12.822 -1.793 1.00 54.50 86 ASP A N 1
ATOM 667 C CA . ASP A 1 86 ? -24.586 14.266 -1.808 1.00 54.50 86 ASP A CA 1
ATOM 668 C C . ASP A 1 86 ? -25.733 14.517 -2.794 1.00 54.50 86 ASP A C 1
ATOM 670 O O . ASP A 1 86 ? -25.562 14.225 -3.984 1.00 54.50 86 ASP A O 1
ATOM 674 N N . PRO A 1 87 ? -26.907 15.008 -2.348 1.00 56.12 87 PRO A N 1
ATOM 675 C CA . PRO A 1 87 ? -28.054 15.196 -3.233 1.00 56.12 87 PRO A CA 1
ATOM 676 C C . PRO A 1 87 ? -27.753 16.158 -4.392 1.00 56.12 87 PRO A C 1
ATOM 678 O O . PRO A 1 87 ? -28.532 16.254 -5.337 1.00 56.12 87 PRO A O 1
ATOM 681 N N . ARG A 1 88 ? -26.627 16.882 -4.335 1.00 63.09 88 ARG A N 1
ATOM 682 C CA . ARG A 1 88 ? -26.156 17.803 -5.372 1.00 63.09 88 ARG A CA 1
ATOM 683 C C . ARG A 1 88 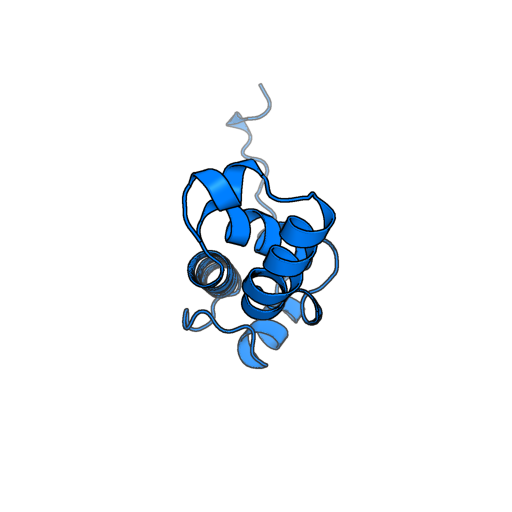? -25.468 17.119 -6.558 1.00 63.09 88 ARG A C 1
ATOM 685 O O . ARG A 1 88 ? -25.264 17.786 -7.563 1.00 63.09 88 ARG A O 1
ATOM 692 N N . LEU A 1 89 ? -25.126 15.831 -6.465 1.00 49.47 89 LEU A N 1
ATOM 693 C CA . LEU A 1 89 ? -24.469 15.066 -7.540 1.00 49.47 89 LEU A CA 1
ATOM 694 C C . LEU A 1 89 ? -25.435 14.171 -8.345 1.00 49.47 89 LEU A C 1
ATOM 696 O O . LEU A 1 89 ? -24.992 13.419 -9.205 1.00 49.47 89 LEU A O 1
ATOM 700 N N . LEU A 1 90 ? -26.744 14.245 -8.073 1.00 46.97 90 LEU A N 1
ATOM 701 C CA . LEU A 1 90 ? -27.808 13.518 -8.788 1.00 46.97 90 LEU A CA 1
ATOM 702 C C . LEU A 1 90 ? -28.653 14.442 -9.689 1.00 46.97 90 LEU A C 1
ATOM 704 O O . LEU A 1 90 ? -29.866 14.264 -9.796 1.00 46.97 90 LEU A O 1
ATOM 708 N N . ARG A 1 91 ? -28.037 15.450 -10.310 1.00 54.88 91 ARG A N 1
ATOM 709 C CA . ARG A 1 91 ? -28.681 16.284 -11.335 1.00 54.88 91 ARG A CA 1
ATOM 710 C C . ARG A 1 91 ? -27.947 16.180 -12.656 1.00 54.88 91 ARG A C 1
ATOM 712 O O . ARG A 1 91 ? -26.700 16.152 -12.609 1.00 54.88 91 ARG A O 1
#

Secondary structure (DSSP, 8-state):
--HHHHHT--HHHHHHHHHHHTTTTTTGGGSPTTHHHHHHHHHHHH-HHHHHHHHHHHHTS---S---HHHHHHHHT---------GGG--

Radius of gyration: 16.5 Å; chains: 1; bounding box: 48×28×37 Å

Sequence (91 aa):
MSADQVRAMSREEAADIYRRSYWPQCGVDLLPPGLDYAVFDFGVNSGPARAVKTLQKVVGVREDGHVGEQTLAAVRKFEGRRRHADPRLLR